Protein AF-A0A955EPU9-F1 (afdb_monomer_lite)

Structure (mmCIF, N/CA/C/O backbone):
data_AF-A0A955EPU9-F1
#
_entry.id   AF-A0A955EPU9-F1
#
loop_
_atom_site.group_PDB
_atom_site.id
_atom_site.type_symbol
_atom_site.label_atom_id
_atom_site.label_alt_id
_atom_site.label_comp_id
_atom_site.label_asym_id
_atom_site.label_entity_id
_atom_site.label_seq_id
_atom_site.pdbx_PDB_ins_code
_atom_site.Cartn_x
_atom_site.Cartn_y
_atom_site.Cartn_z
_atom_site.occupancy
_atom_site.B_iso_or_equiv
_atom_site.auth_seq_id
_atom_site.auth_comp_id
_atom_site.auth_asym_id
_atom_site.auth_atom_id
_atom_site.pdbx_PDB_model_num
ATOM 1 N N . MET A 1 1 ? 9.354 -6.591 13.676 1.00 60.69 1 MET A N 1
ATOM 2 C CA . MET A 1 1 ? 10.054 -5.764 12.664 1.00 60.69 1 MET A CA 1
ATOM 3 C C . MET A 1 1 ? 10.540 -6.634 11.511 1.00 60.69 1 MET A C 1
ATOM 5 O O . MET A 1 1 ? 10.239 -6.303 10.377 1.00 60.69 1 MET A O 1
ATOM 9 N N . GLU A 1 2 ? 11.173 -7.776 11.792 1.00 72.12 2 GLU A N 1
ATOM 10 C CA . GLU A 1 2 ? 11.622 -8.739 10.768 1.00 72.12 2 GLU A CA 1
ATOM 11 C C . GLU A 1 2 ? 10.505 -9.276 9.860 1.00 72.12 2 GLU A C 1
ATOM 13 O O . GLU A 1 2 ? 10.707 -9.404 8.659 1.00 72.12 2 GLU A O 1
ATOM 18 N N . GLU A 1 3 ? 9.310 -9.535 10.397 1.00 78.25 3 GLU A N 1
ATOM 19 C CA . GLU A 1 3 ? 8.192 -10.066 9.601 1.00 78.25 3 GLU A CA 1
ATOM 20 C C . GLU A 1 3 ? 7.712 -9.088 8.517 1.00 78.25 3 GLU A C 1
ATOM 22 O O . GLU A 1 3 ? 7.494 -9.487 7.378 1.00 78.25 3 GLU A O 1
ATOM 27 N N . LYS A 1 4 ? 7.632 -7.785 8.830 1.00 75.56 4 LYS A N 1
ATOM 28 C CA . LYS A 1 4 ? 7.267 -6.760 7.837 1.00 75.56 4 LYS A CA 1
ATOM 29 C C . LYS A 1 4 ? 8.309 -6.625 6.730 1.00 75.56 4 LYS A C 1
ATOM 31 O O . LYS A 1 4 ? 7.929 -6.361 5.598 1.00 75.56 4 L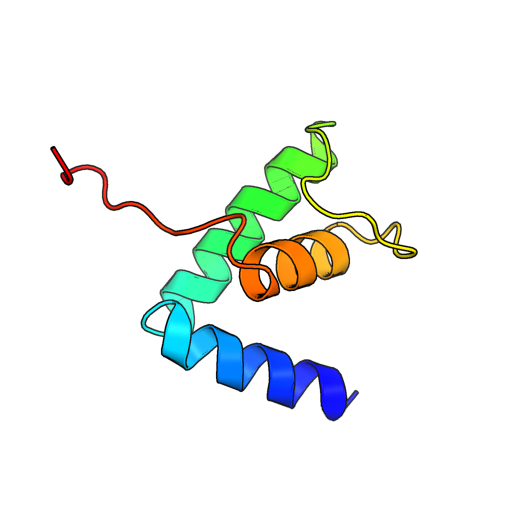YS A O 1
ATOM 36 N N . ILE A 1 5 ? 9.593 -6.797 7.051 1.00 82.06 5 ILE A N 1
ATOM 37 C CA . ILE A 1 5 ? 10.667 -6.734 6.052 1.00 82.06 5 ILE A CA 1
ATOM 38 C C . ILE A 1 5 ? 10.503 -7.881 5.050 1.00 82.06 5 ILE A C 1
ATOM 40 O O . ILE A 1 5 ? 10.430 -7.615 3.858 1.00 82.06 5 ILE A O 1
ATOM 44 N N . ARG A 1 6 ? 10.294 -9.117 5.524 1.00 87.69 6 ARG A N 1
ATOM 45 C CA . ARG A 1 6 ? 10.066 -10.270 4.633 1.00 87.69 6 ARG A CA 1
ATOM 46 C C . ARG A 1 6 ? 8.837 -10.103 3.744 1.00 87.69 6 ARG A C 1
ATOM 48 O O . ARG A 1 6 ? 8.895 -10.417 2.565 1.00 87.69 6 ARG A O 1
ATOM 55 N N . ILE A 1 7 ? 7.741 -9.575 4.293 1.00 87.94 7 ILE A N 1
ATOM 56 C CA . ILE A 1 7 ? 6.532 -9.303 3.503 1.00 87.94 7 ILE A CA 1
ATOM 57 C C . ILE A 1 7 ? 6.833 -8.295 2.389 1.00 87.94 7 ILE A C 1
ATOM 59 O O . ILE A 1 7 ? 6.379 -8.480 1.267 1.00 87.94 7 ILE A O 1
ATOM 63 N N . LEU A 1 8 ? 7.583 -7.228 2.673 1.00 88.00 8 LEU A N 1
ATOM 64 C CA . LEU A 1 8 ? 7.935 -6.243 1.649 1.00 88.00 8 LEU A CA 1
ATOM 65 C C . LEU A 1 8 ? 8.824 -6.844 0.556 1.00 88.00 8 LEU A C 1
ATOM 67 O O . LEU A 1 8 ? 8.587 -6.546 -0.611 1.00 88.00 8 LEU A O 1
ATOM 71 N N . ASP A 1 9 ? 9.766 -7.716 0.918 1.00 90.50 9 ASP A N 1
ATOM 72 C CA . ASP A 1 9 ? 10.618 -8.416 -0.048 1.00 90.50 9 ASP A CA 1
ATOM 73 C C . ASP A 1 9 ? 9.779 -9.336 -0.968 1.00 90.50 9 ASP A C 1
ATOM 75 O O . ASP A 1 9 ? 9.936 -9.314 -2.186 1.00 90.50 9 ASP A O 1
ATOM 79 N N . GLU A 1 10 ? 8.802 -10.074 -0.422 1.00 90.88 10 GLU A N 1
ATOM 80 C CA . GLU A 1 10 ? 7.874 -10.903 -1.218 1.00 90.88 10 GLU A CA 1
ATOM 81 C C . GLU A 1 10 ? 6.993 -10.068 -2.165 1.00 90.88 10 GLU A C 1
ATOM 83 O O . GLU A 1 10 ? 6.697 -10.471 -3.294 1.00 90.88 10 GLU A O 1
ATOM 88 N N . LEU A 1 11 ? 6.528 -8.901 -1.710 1.00 90.12 11 LEU A N 1
ATOM 89 C CA . LEU A 1 11 ? 5.721 -8.001 -2.538 1.00 90.12 11 LEU A CA 1
ATOM 90 C C . LEU A 1 11 ? 6.557 -7.319 -3.618 1.00 90.12 11 LEU A C 1
ATOM 92 O O . LEU A 1 11 ? 6.041 -7.039 -4.698 1.00 90.12 11 LEU A O 1
ATOM 96 N N . GLU A 1 12 ? 7.834 -7.067 -3.345 1.00 91.38 12 GLU A N 1
ATOM 97 C CA . GLU A 1 12 ? 8.761 -6.487 -4.306 1.00 91.38 12 GLU A CA 1
ATOM 98 C C . GLU A 1 12 ? 8.889 -7.375 -5.548 1.00 91.38 12 GLU A C 1
ATOM 100 O O . GLU A 1 12 ? 8.725 -6.886 -6.669 1.00 91.38 12 GLU A O 1
ATOM 105 N N . GLU A 1 13 ? 9.107 -8.676 -5.355 1.00 87.88 13 GLU A N 1
ATOM 106 C CA . GLU A 1 13 ? 9.210 -9.637 -6.458 1.00 87.88 13 GLU A CA 1
ATOM 107 C C . GLU A 1 13 ? 7.915 -9.707 -7.280 1.00 87.88 13 GLU A C 1
ATOM 109 O O . GLU A 1 13 ? 7.956 -9.796 -8.507 1.00 87.88 13 GLU A O 1
ATOM 114 N N . ARG A 1 14 ? 6.753 -9.596 -6.623 1.00 86.50 14 ARG A N 1
ATOM 115 C CA . ARG A 1 14 ? 5.435 -9.640 -7.280 1.00 86.50 14 ARG A CA 1
ATOM 116 C C . ARG A 1 14 ? 5.116 -8.391 -8.100 1.00 86.50 14 ARG A C 1
ATOM 118 O O . ARG A 1 14 ? 4.480 -8.504 -9.142 1.00 86.50 14 ARG A O 1
ATOM 125 N N . VAL A 1 15 ? 5.508 -7.210 -7.620 1.00 85.06 15 VAL A N 1
ATOM 126 C CA . VAL A 1 15 ? 5.170 -5.909 -8.236 1.00 85.06 15 VAL A CA 1
ATOM 127 C C . VAL A 1 15 ? 6.232 -5.465 -9.260 1.00 85.06 15 VAL A C 1
ATOM 129 O O . VAL A 1 15 ? 6.082 -4.438 -9.921 1.00 85.06 15 VAL A O 1
ATOM 132 N N . GLY A 1 16 ? 7.301 -6.247 -9.434 1.00 86.25 16 GLY A N 1
ATOM 133 C CA . GLY A 1 16 ? 8.350 -5.969 -10.416 1.00 86.25 16 GLY A CA 1
ATOM 134 C C . GLY A 1 16 ? 9.415 -4.993 -9.912 1.00 86.25 16 GLY A C 1
ATOM 135 O O . GLY A 1 16 ? 9.965 -4.222 -10.697 1.00 86.25 16 GLY A O 1
ATOM 136 N N . GLY A 1 17 ? 9.705 -5.012 -8.609 1.00 90.88 17 GLY A N 1
ATOM 137 C CA . GLY A 1 17 ? 10.833 -4.304 -8.005 1.00 90.88 17 GLY A CA 1
ATOM 138 C C . GLY A 1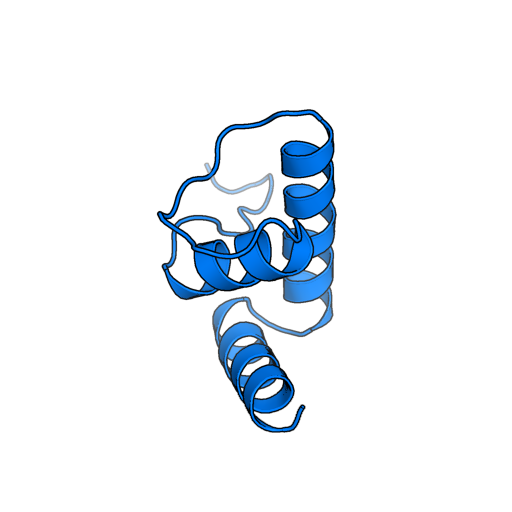 17 ? 10.456 -3.198 -7.016 1.00 90.88 17 GLY A C 1
ATOM 139 O O . GLY A 1 17 ? 9.321 -2.713 -6.951 1.00 90.88 17 GLY A O 1
ATOM 140 N N . ARG A 1 18 ? 11.452 -2.778 -6.221 1.00 90.38 18 ARG A N 1
ATOM 141 C CA . ARG A 1 18 ? 11.257 -1.889 -5.064 1.00 90.38 18 ARG A CA 1
ATOM 142 C C . ARG A 1 18 ? 10.672 -0.531 -5.411 1.00 90.38 18 ARG A C 1
ATOM 144 O O . ARG A 1 18 ? 9.884 0.023 -4.644 1.00 90.38 18 ARG A O 1
ATOM 151 N N . PHE A 1 19 ? 11.082 0.022 -6.551 1.00 91.00 19 PHE A N 1
ATOM 152 C CA . PHE A 1 19 ? 10.609 1.322 -7.021 1.00 91.00 19 PHE A CA 1
ATOM 153 C C . PHE A 1 19 ? 9.114 1.278 -7.334 1.00 91.00 19 PHE A C 1
ATOM 155 O O . PHE A 1 19 ? 8.370 2.126 -6.843 1.00 91.00 19 PHE A O 1
ATOM 162 N N . SER A 1 20 ? 8.675 0.250 -8.061 1.00 91.31 20 SER A N 1
ATOM 163 C CA . SER A 1 20 ? 7.268 0.006 -8.379 1.00 91.31 20 SER A CA 1
ATOM 164 C C . SER A 1 20 ? 6.451 -0.195 -7.104 1.00 91.31 20 SER A C 1
ATOM 166 O O . SER A 1 20 ? 5.469 0.512 -6.883 1.00 91.31 20 SER A O 1
ATOM 168 N N . LEU A 1 21 ? 6.906 -1.062 -6.191 1.00 93.06 21 LEU A N 1
ATOM 169 C CA . LEU A 1 21 ? 6.229 -1.269 -4.908 1.00 93.06 21 LEU A CA 1
ATOM 170 C C . LEU A 1 21 ? 6.099 0.039 -4.112 1.00 93.06 21 LEU A C 1
ATOM 172 O O . LEU A 1 21 ? 5.026 0.359 -3.603 1.00 93.06 21 LEU A O 1
ATOM 176 N N . THR A 1 22 ? 7.174 0.826 -4.036 1.00 93.25 22 THR A N 1
ATOM 177 C CA . THR A 1 22 ? 7.169 2.106 -3.315 1.00 93.25 22 THR A CA 1
ATOM 178 C C . THR A 1 22 ? 6.181 3.090 -3.937 1.00 93.25 22 THR A C 1
ATOM 180 O O . THR A 1 22 ? 5.399 3.703 -3.212 1.00 93.25 22 THR A O 1
ATOM 183 N N . ALA A 1 23 ? 6.169 3.215 -5.266 1.00 93.25 23 ALA A N 1
ATOM 184 C CA . ALA A 1 23 ? 5.252 4.101 -5.976 1.00 93.25 23 ALA A CA 1
ATOM 185 C C . ALA A 1 23 ? 3.782 3.687 -5.781 1.00 93.25 23 ALA A C 1
ATOM 187 O O . ALA A 1 23 ? 2.938 4.542 -5.497 1.00 93.25 23 ALA A O 1
ATOM 188 N N . LEU A 1 24 ? 3.488 2.383 -5.862 1.00 93.62 24 LEU A N 1
ATOM 189 C CA . LEU A 1 24 ? 2.157 1.819 -5.620 1.00 93.62 24 LEU A CA 1
ATOM 190 C C . LEU A 1 24 ? 1.670 2.138 -4.203 1.00 93.62 24 LEU A C 1
ATOM 192 O O . LEU A 1 24 ? 0.594 2.713 -4.031 1.00 93.62 24 LEU A O 1
ATOM 196 N N . LEU A 1 25 ? 2.493 1.842 -3.192 1.00 94.75 25 LEU A N 1
ATOM 197 C CA . LEU A 1 25 ? 2.169 2.116 -1.792 1.00 94.75 25 LEU A CA 1
ATOM 198 C C . LEU A 1 25 ? 1.986 3.618 -1.542 1.00 94.75 25 LEU A C 1
ATOM 200 O O . LEU A 1 25 ? 1.008 4.019 -0.919 1.00 94.75 25 LEU A O 1
ATOM 204 N N . GLN A 1 26 ? 2.869 4.474 -2.064 1.00 95.31 26 GLN A N 1
ATOM 205 C CA . GLN A 1 26 ? 2.759 5.930 -1.915 1.00 95.31 26 GLN A CA 1
ATOM 206 C C . GLN A 1 26 ? 1.498 6.504 -2.566 1.00 95.31 26 GLN A C 1
ATOM 208 O O . GLN A 1 26 ? 0.907 7.452 -2.043 1.00 95.31 26 GLN A O 1
ATOM 213 N N . LYS A 1 27 ? 1.094 5.984 -3.730 1.00 94.69 27 LYS A N 1
ATOM 214 C CA . LYS A 1 27 ? -0.161 6.378 -4.377 1.00 94.69 27 LYS A CA 1
ATOM 215 C C . LYS A 1 27 ? -1.344 5.949 -3.515 1.00 94.69 27 LYS A C 1
ATOM 217 O O . LYS A 1 27 ? -2.170 6.788 -3.165 1.00 94.69 27 LYS A O 1
ATOM 222 N N . ARG A 1 28 ? -1.360 4.689 -3.078 1.00 95.94 28 ARG A N 1
ATOM 223 C CA . ARG A 1 28 ? -2.480 4.155 -2.308 1.00 95.94 28 ARG A CA 1
ATOM 224 C C . ARG A 1 28 ? -2.640 4.800 -0.935 1.00 95.94 28 ARG A C 1
ATOM 226 O O . ARG A 1 28 ? -3.747 5.146 -0.538 1.00 95.94 28 ARG A O 1
ATOM 233 N N . VAL A 1 29 ? -1.541 5.034 -0.225 1.00 96.56 29 VAL A N 1
ATOM 234 C CA . VAL A 1 29 ? -1.555 5.735 1.066 1.00 96.56 29 VAL A CA 1
ATOM 235 C C . VAL A 1 29 ? -2.175 7.126 0.927 1.00 96.56 29 VAL A C 1
ATOM 237 O O . VAL A 1 29 ? -2.964 7.522 1.781 1.00 96.56 29 VAL A O 1
ATOM 240 N N . ARG A 1 30 ? -1.876 7.857 -0.156 1.00 96.81 30 ARG A N 1
ATOM 241 C CA . ARG A 1 30 ? -2.487 9.172 -0.412 1.00 96.81 30 ARG A CA 1
ATOM 242 C C . ARG A 1 30 ? -3.998 9.079 -0.619 1.00 96.81 30 ARG A C 1
ATOM 244 O O . ARG A 1 30 ? -4.716 9.922 -0.097 1.00 96.81 30 ARG A O 1
ATOM 251 N N . GLU A 1 31 ? -4.479 8.060 -1.325 1.00 96.25 31 GLU A N 1
ATOM 252 C CA . GLU A 1 31 ? -5.917 7.818 -1.503 1.00 96.25 31 GLU A CA 1
ATOM 253 C C . GLU A 1 31 ? -6.608 7.514 -0.168 1.00 96.25 31 GLU A C 1
ATOM 255 O O . GLU A 1 31 ? -7.641 8.106 0.138 1.00 96.25 31 GLU A O 1
ATOM 260 N N . LEU A 1 32 ? -6.016 6.644 0.655 1.00 96.25 32 LEU A N 1
ATOM 261 C CA . LEU A 1 32 ? -6.536 6.310 1.985 1.00 96.25 32 LEU A CA 1
ATOM 262 C C . LEU A 1 32 ? -6.591 7.546 2.894 1.00 96.25 32 LEU A C 1
ATOM 264 O O . LEU A 1 32 ? -7.599 7.786 3.554 1.00 96.25 32 LEU A O 1
ATOM 268 N N . VAL A 1 33 ? -5.542 8.374 2.881 1.00 95.62 33 VAL A N 1
ATOM 269 C CA . VAL A 1 33 ? -5.506 9.647 3.622 1.00 95.62 33 VAL A CA 1
ATOM 270 C C . VAL A 1 33 ? -6.551 10.641 3.098 1.00 95.62 33 VAL A C 1
ATOM 272 O O . VAL A 1 33 ? -7.114 11.398 3.884 1.00 95.62 33 VAL A O 1
ATOM 275 N N . ALA A 1 34 ? -6.861 10.617 1.800 1.00 96.75 34 ALA A N 1
ATOM 276 C CA . ALA A 1 34 ? -7.936 11.411 1.203 1.00 96.75 34 ALA A CA 1
ATOM 277 C C . ALA A 1 34 ? -9.352 10.866 1.497 1.00 96.75 34 ALA A C 1
ATOM 279 O O . ALA A 1 34 ? -10.335 11.468 1.066 1.00 96.75 34 ALA A O 1
ATOM 280 N N . GLY A 1 35 ? -9.475 9.755 2.231 1.00 94.81 35 GLY A N 1
ATOM 281 C CA . GLY A 1 35 ? -10.754 9.160 2.623 1.00 94.81 35 GLY A CA 1
ATOM 282 C C . GLY A 1 35 ? -11.287 8.099 1.659 1.00 94.81 35 GLY A C 1
ATOM 283 O O . GLY A 1 35 ? -12.462 7.742 1.742 1.00 94.81 35 GLY A O 1
ATOM 284 N N . ALA A 1 36 ? -10.457 7.582 0.747 1.00 95.56 36 ALA A N 1
ATOM 285 C CA . ALA A 1 36 ? -10.845 6.453 -0.090 1.00 95.56 36 ALA A CA 1
ATOM 286 C C . ALA A 1 36 ? -11.172 5.215 0.770 1.00 95.56 36 ALA A C 1
ATOM 288 O O . ALA A 1 36 ? -10.525 4.980 1.796 1.00 95.56 36 ALA A O 1
ATOM 289 N N . PRO A 1 37 ? -12.147 4.387 0.358 1.00 93.94 37 PRO A N 1
ATOM 290 C CA . PRO A 1 37 ? -12.492 3.184 1.098 1.00 93.94 37 PRO A CA 1
ATOM 291 C C . PRO A 1 37 ? -11.350 2.163 1.049 1.00 93.94 37 PRO A C 1
ATOM 293 O O . PRO A 1 37 ? -10.668 2.014 0.031 1.00 93.94 37 PRO A O 1
ATOM 296 N N . ARG A 1 38 ? -11.184 1.423 2.147 1.00 94.31 38 ARG A N 1
ATOM 297 C CA . ARG A 1 38 ? -10.331 0.228 2.212 1.00 94.31 38 ARG A CA 1
ATOM 298 C C . ARG A 1 38 ? -10.927 -0.915 1.389 1.00 94.31 38 ARG A C 1
ATOM 300 O O . ARG A 1 38 ? -12.138 -1.121 1.399 1.00 94.31 38 ARG A O 1
ATOM 307 N N . LEU A 1 39 ? -10.067 -1.664 0.710 1.00 94.06 39 LEU A N 1
ATOM 308 C CA . LEU A 1 39 ? -10.419 -2.804 -0.144 1.00 94.06 39 LEU A CA 1
ATOM 309 C C . LEU A 1 39 ? -10.276 -4.151 0.575 1.00 94.06 39 LEU A C 1
ATOM 311 O O . LEU A 1 39 ? -10.679 -5.186 0.042 1.00 94.06 39 LEU A O 1
ATOM 315 N N . VAL A 1 40 ? -9.696 -4.136 1.774 1.00 94.12 40 VAL A N 1
ATOM 316 C CA . V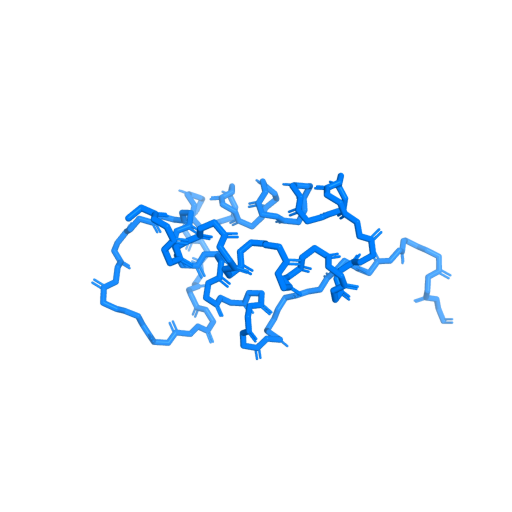AL A 1 40 ? -9.545 -5.294 2.655 1.00 94.12 40 VAL A CA 1
ATOM 317 C C . VAL A 1 40 ? -10.074 -4.965 4.046 1.00 94.12 40 VAL A C 1
ATOM 319 O O . VAL A 1 40 ? -9.995 -3.824 4.514 1.00 94.12 40 VAL A O 1
ATOM 322 N N . GLU A 1 41 ? -10.619 -5.974 4.719 1.00 90.88 41 GLU A N 1
ATOM 323 C CA . GLU A 1 41 ? -10.926 -5.875 6.141 1.00 90.88 41 GLU A CA 1
ATOM 324 C C . GLU A 1 41 ? -9.635 -6.006 6.939 1.00 90.88 41 GLU A C 1
ATOM 326 O O . GLU A 1 41 ? -8.922 -7.003 6.842 1.00 90.88 41 GLU A O 1
ATOM 331 N N . THR A 1 42 ? -9.337 -4.989 7.737 1.00 88.12 42 THR A N 1
ATOM 332 C CA . THR A 1 42 ? -8.097 -4.911 8.500 1.00 88.12 42 THR A CA 1
ATOM 333 C C . THR A 1 42 ? -8.344 -4.287 9.858 1.00 88.12 42 THR A C 1
ATOM 335 O O . THR A 1 42 ? -9.227 -3.443 10.028 1.00 88.12 42 THR A O 1
ATOM 338 N N . LYS A 1 43 ? -7.558 -4.741 10.835 1.00 89.06 43 LYS A N 1
ATOM 339 C CA . LYS A 1 43 ? -7.553 -4.212 12.202 1.00 89.06 43 LYS A CA 1
ATOM 340 C C . LYS A 1 43 ? -6.627 -3.003 12.348 1.00 89.06 43 LYS A C 1
ATOM 342 O O . LYS A 1 43 ? -6.580 -2.426 13.428 1.00 89.06 43 LYS A O 1
ATOM 347 N N . SER A 1 44 ? -5.856 -2.677 11.310 1.00 89.50 44 SER A N 1
ATOM 348 C CA . SER A 1 44 ? -4.943 -1.541 11.327 1.00 89.50 44 SER A CA 1
ATOM 349 C C . SER A 1 44 ? -5.639 -0.275 10.846 1.00 89.50 44 SER A C 1
ATOM 351 O O . SER A 1 44 ? -6.303 -0.279 9.811 1.00 89.50 44 SER A O 1
ATOM 353 N N . ASP A 1 45 ? -5.420 0.821 11.568 1.00 91.94 45 ASP A N 1
ATOM 354 C CA . ASP A 1 45 ? -5.820 2.168 11.150 1.00 91.94 45 ASP A CA 1
ATOM 355 C C . ASP A 1 45 ? -4.669 2.915 10.454 1.00 91.94 45 ASP A C 1
ATOM 357 O O . ASP A 1 45 ? -4.837 4.045 9.999 1.00 91.94 45 ASP 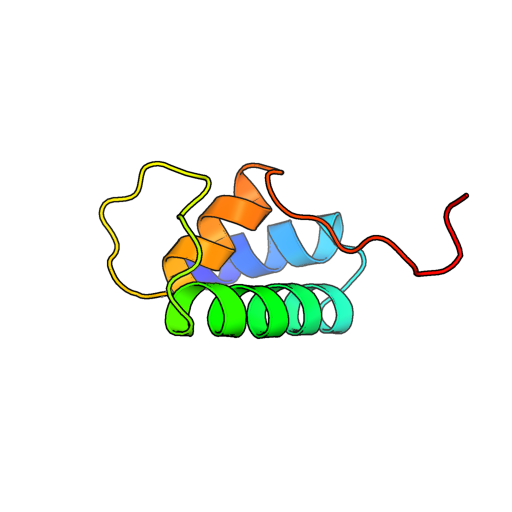A O 1
ATOM 361 N N . ASN A 1 46 ? -3.477 2.308 10.371 1.00 94.44 46 ASN A N 1
ATOM 362 C CA . ASN A 1 46 ? -2.327 2.912 9.710 1.00 94.44 46 ASN A CA 1
ATOM 363 C C . ASN A 1 46 ? -2.450 2.743 8.185 1.00 94.44 46 ASN A C 1
ATOM 365 O O . ASN A 1 46 ? -2.356 1.610 7.708 1.00 94.44 46 ASN A O 1
ATOM 369 N N . PRO A 1 47 ? -2.552 3.832 7.399 1.00 94.50 47 PRO A N 1
ATOM 370 C CA . PRO A 1 47 ? -2.706 3.757 5.946 1.00 94.50 47 PRO A CA 1
ATOM 371 C C . PRO A 1 47 ? -1.626 2.934 5.238 1.00 94.50 47 PRO A C 1
ATOM 373 O O . PRO A 1 47 ? -1.901 2.304 4.221 1.00 94.50 47 PRO A O 1
ATOM 376 N N . ILE A 1 48 ? -0.399 2.921 5.769 1.00 94.00 48 ILE A N 1
ATOM 377 C CA . ILE A 1 48 ? 0.706 2.142 5.197 1.00 94.00 48 ILE A CA 1
ATOM 378 C C . ILE A 1 48 ? 0.427 0.646 5.336 1.00 94.00 48 ILE A C 1
ATOM 380 O O . ILE A 1 48 ? 0.622 -0.111 4.390 1.00 94.00 48 ILE A O 1
ATOM 384 N N . ASP A 1 49 ? -0.055 0.224 6.501 1.00 94.12 49 ASP A N 1
ATOM 385 C CA . ASP A 1 49 ? -0.321 -1.186 6.779 1.00 94.12 49 ASP A CA 1
ATOM 386 C C . ASP A 1 49 ? -1.511 -1.683 5.964 1.00 94.12 49 ASP A C 1
ATOM 388 O O . ASP A 1 49 ? -1.440 -2.759 5.377 1.00 94.12 49 ASP A O 1
ATOM 392 N N . ILE A 1 50 ? -2.549 -0.851 5.846 1.00 95.38 50 ILE A N 1
ATOM 393 C CA . ILE A 1 50 ? -3.702 -1.112 4.981 1.00 95.38 50 ILE A CA 1
ATOM 394 C C . ILE A 1 50 ? -3.237 -1.285 3.531 1.00 95.38 50 ILE A C 1
ATOM 396 O O . ILE A 1 50 ? -3.574 -2.280 2.897 1.00 95.38 50 ILE A O 1
ATOM 400 N N . ALA A 1 51 ? -2.419 -0.361 3.014 1.00 95.12 51 ALA A N 1
ATOM 401 C CA . ALA A 1 51 ? -1.913 -0.447 1.647 1.00 95.12 51 ALA A CA 1
ATOM 402 C C . ALA A 1 51 ? -1.089 -1.727 1.421 1.00 95.12 51 ALA A C 1
ATOM 404 O O . ALA A 1 51 ? -1.295 -2.407 0.421 1.00 95.12 51 ALA A O 1
ATOM 405 N N . ILE A 1 52 ? -0.202 -2.102 2.351 1.00 93.56 52 ILE A N 1
ATOM 406 C CA . ILE A 1 52 ? 0.576 -3.352 2.261 1.00 93.56 52 ILE A CA 1
ATOM 407 C C . ILE A 1 52 ? -0.350 -4.574 2.210 1.00 93.56 52 ILE A C 1
ATOM 409 O O . ILE A 1 52 ? -0.132 -5.473 1.396 1.00 93.56 52 ILE A O 1
ATOM 413 N N . GLU A 1 53 ? -1.386 -4.619 3.049 1.00 93.88 53 GLU A N 1
ATOM 414 C CA . GLU A 1 53 ? -2.354 -5.720 3.054 1.00 93.88 53 GLU A CA 1
ATOM 415 C C . GLU A 1 53 ? -3.170 -5.784 1.757 1.00 93.88 53 GLU A C 1
ATOM 417 O O . GLU A 1 53 ? -3.402 -6.876 1.238 1.00 93.88 53 GLU A O 1
ATOM 422 N N . GLU A 1 54 ? -3.541 -4.640 1.183 1.00 94.19 54 GLU A N 1
ATOM 423 C CA . GLU A 1 54 ? -4.230 -4.572 -0.108 1.00 94.19 54 GLU A CA 1
ATOM 424 C C . GLU A 1 54 ? -3.351 -5.056 -1.271 1.00 94.19 54 GLU A C 1
ATOM 426 O O . GLU A 1 54 ? -3.835 -5.836 -2.099 1.00 94.19 54 GLU A O 1
ATOM 431 N N . VAL A 1 55 ? -2.064 -4.669 -1.322 1.00 93.44 55 VAL A N 1
ATOM 432 C CA . VAL A 1 55 ? -1.112 -5.211 -2.320 1.00 93.44 55 VAL A CA 1
ATOM 433 C C . VAL A 1 55 ? -0.971 -6.719 -2.121 1.00 93.44 55 VAL 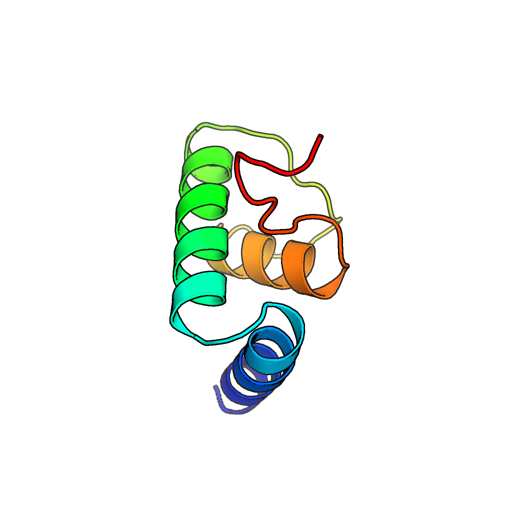A C 1
ATOM 435 O O . VAL A 1 55 ? -1.055 -7.499 -3.071 1.00 93.44 55 VAL A O 1
ATOM 438 N N . ARG A 1 56 ? -0.801 -7.164 -0.871 1.00 92.00 56 ARG A N 1
ATOM 439 C CA . ARG A 1 56 ? -0.634 -8.585 -0.549 1.00 92.00 56 ARG A CA 1
ATOM 440 C C . ARG A 1 56 ? -1.837 -9.413 -0.984 1.00 92.00 56 ARG A C 1
ATOM 442 O O . ARG A 1 56 ? -1.637 -10.485 -1.561 1.00 92.00 56 ARG A O 1
ATOM 449 N N . ALA A 1 57 ? -3.043 -8.894 -0.768 1.00 91.88 57 ALA A N 1
ATOM 450 C CA . ALA A 1 57 ? -4.306 -9.490 -1.187 1.00 91.88 57 ALA A CA 1
ATOM 451 C C . ALA A 1 57 ? -4.580 -9.387 -2.701 1.00 91.88 57 ALA A C 1
ATOM 453 O O . ALA A 1 57 ? -5.601 -9.904 -3.154 1.00 91.88 57 ALA A O 1
ATOM 454 N N . GLY A 1 58 ? -3.708 -8.727 -3.478 1.00 91.00 58 GLY A N 1
ATOM 455 C CA . GLY A 1 58 ? -3.887 -8.534 -4.921 1.00 91.00 58 GLY A CA 1
ATOM 456 C C . GLY A 1 58 ? -5.084 -7.645 -5.261 1.00 91.00 58 GLY A C 1
ATOM 457 O O . GLY A 1 58 ? -5.741 -7.848 -6.273 1.00 91.00 58 GLY A O 1
ATOM 458 N N . LYS A 1 59 ? -5.442 -6.708 -4.373 1.00 91.94 59 LYS A N 1
ATOM 459 C CA . LYS A 1 59 ? -6.551 -5.765 -4.597 1.00 91.94 59 LYS A CA 1
ATOM 460 C C . LYS A 1 59 ? -6.116 -4.500 -5.325 1.00 91.94 59 LYS A C 1
ATOM 462 O O . LYS A 1 59 ? -6.970 -3.800 -5.860 1.00 91.94 59 LYS A O 1
ATOM 467 N N . ILE A 1 60 ? -4.818 -4.206 -5.316 1.00 89.56 60 ILE A N 1
ATOM 468 C CA . ILE A 1 60 ? -4.224 -3.058 -5.997 1.00 89.56 60 ILE A CA 1
ATOM 469 C C . ILE A 1 60 ? -2.973 -3.499 -6.748 1.00 89.56 60 ILE A C 1
ATOM 471 O O . ILE A 1 60 ? -2.176 -4.286 -6.235 1.00 89.56 60 ILE A O 1
ATOM 475 N N . GLU A 1 61 ? -2.804 -2.965 -7.951 1.00 86.44 61 GLU A N 1
ATOM 476 C CA . GLU A 1 61 ? -1.723 -3.308 -8.870 1.00 86.44 61 GLU A CA 1
ATOM 477 C C . GLU A 1 61 ? -1.277 -2.042 -9.612 1.00 86.44 61 GLU A C 1
ATOM 479 O O . GLU A 1 61 ? -2.054 -1.099 -9.791 1.00 86.44 61 GLU A O 1
ATOM 484 N N . LEU A 1 62 ? -0.010 -1.997 -10.025 1.00 81.69 62 LEU A N 1
ATOM 485 C CA . LEU A 1 62 ? 0.490 -0.945 -10.905 1.00 81.69 62 LEU A CA 1
ATOM 486 C C . LEU A 1 62 ? 0.118 -1.305 -12.342 1.00 81.69 62 LEU A C 1
ATOM 488 O O . LEU A 1 62 ? 0.726 -2.191 -12.935 1.00 81.69 62 LEU A O 1
ATOM 492 N N . VAL A 1 63 ? -0.874 -0.610 -12.890 1.00 77.75 63 VAL A N 1
ATOM 493 C CA . VAL A 1 63 ? -1.232 -0.724 -14.305 1.00 77.75 63 VAL A CA 1
ATOM 494 C C . VAL A 1 63 ? -0.439 0.341 -15.074 1.00 77.75 63 VAL A C 1
ATOM 496 O O . VAL A 1 63 ? -0.546 1.520 -14.715 1.00 77.75 63 VAL A O 1
ATOM 499 N N . PRO A 1 64 ? 0.398 -0.026 -16.061 1.00 67.50 64 PRO A N 1
ATOM 500 C CA . PRO A 1 64 ? 1.058 0.954 -16.918 1.00 67.50 64 PRO A CA 1
ATOM 501 C C . PRO A 1 64 ? 0.013 1.698 -17.763 1.00 67.50 64 PRO A C 1
ATOM 503 O O . PRO A 1 64 ? -0.972 1.103 -18.189 1.00 67.50 64 PRO A O 1
ATOM 506 N N . GLU 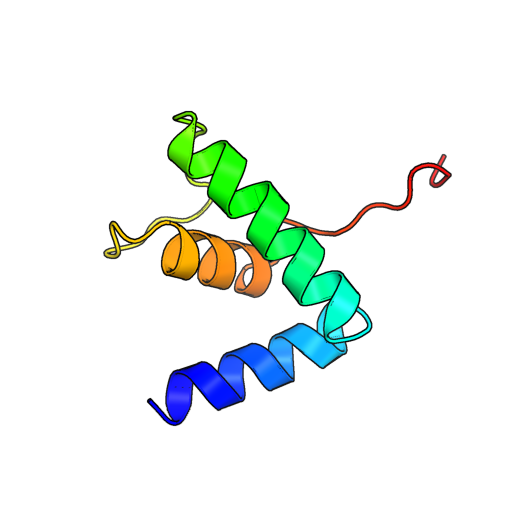A 1 65 ? 0.230 2.995 -18.001 1.00 66.44 65 GLU A N 1
ATOM 507 C CA . GLU A 1 65 ? -0.710 3.874 -18.726 1.00 66.44 65 GLU A CA 1
ATOM 508 C C . GLU A 1 65 ? -0.938 3.467 -20.199 1.00 66.44 65 GLU A C 1
ATOM 510 O O . GLU A 1 65 ? -1.864 3.978 -20.817 1.00 66.44 65 GLU A O 1
ATOM 515 N N . ASP A 1 66 ? -0.163 2.511 -20.727 1.00 61.22 66 ASP A N 1
ATOM 516 C CA . ASP A 1 66 ? -0.255 1.992 -22.102 1.00 61.22 66 ASP A CA 1
ATOM 517 C C . ASP A 1 66 ? -0.900 0.589 -22.211 1.00 61.22 66 ASP A C 1
ATOM 519 O O . ASP A 1 66 ? -0.796 -0.062 -23.251 1.00 61.22 66 ASP A O 1
ATOM 523 N N . ALA A 1 67 ? -1.516 0.068 -21.143 1.00 54.16 67 ALA A N 1
ATOM 524 C CA . ALA A 1 67 ? -2.242 -1.205 -21.191 1.00 54.16 67 ALA A CA 1
ATOM 525 C C . ALA A 1 67 ? -3.695 -1.001 -21.670 1.00 54.16 67 ALA A C 1
ATOM 527 O O . ALA A 1 67 ? -4.614 -0.965 -20.850 1.00 54.16 67 ALA A O 1
ATOM 528 N N . ASP A 1 68 ? -3.874 -0.865 -22.988 1.00 45.78 68 ASP A N 1
ATOM 529 C CA . ASP A 1 68 ? -5.141 -1.115 -23.703 1.00 45.78 68 ASP A CA 1
ATOM 530 C C . ASP A 1 68 ? -5.259 -2.593 -24.131 1.00 45.78 68 ASP A C 1
ATOM 532 O O . ASP A 1 68 ? -4.249 -3.168 -24.609 1.00 45.78 68 ASP A O 1
#

pLDDT: mean 88.13, std 10.51, range [45.78, 96.81]

Sequence (68 aa):
MEEKIRILDELEERVGGRFSLTALLQKRVRELVAGAPRLVETKSDNPIDIAIEEVRAGKIELVPEDAD

Foldseek 3Di:
DVVVVVLLVVLQVVQVHDVSSVVQLVVQLVCVVVVHDQPDDDPDPRSSVSSSVCSVVVVTGDDPPPDD

Secondary structure (DSSP, 8-state):
-HHHHHHHHHHHHHHTSHHHHHHHHHHHHHHHHTTPPPSS--S---HHHHHHHHHHTTS-----TT--

Radius of gyration: 11.94 Å; chains: 1; bounding box: 24×22×36 Å